Protein AF-A0A2E7D0M4-F1 (afdb_monomer)

Sequence (129 aa):
MEAWRKAIITGDVDQVKEFIDDGIDVNQLIEQAADDDRVPPIVLAAIVDQFEVAKLLVESGADVNQTVRLPVQPKEGWSYSQDSALINAAARENAEFVKFLVQAGADINYCSQIRDSPLYNAISSAESK

Foldseek 3Di:
DVQCLVCLLVLVQVVVVVVVVVPPDQQDWPADPPPRWTHRSLLSSLLNVNQSNNVSSLVSPHDQADWTWAWDDDPDDIDTWTDGSLLSCQVVVVVVSNVVSVVSVHDLPSDTPPCPRPSNVVVVVVVVD

pLDDT: mean 82.81, std 16.46, range [39.59, 98.25]

Structure (mmCIF, N/CA/C/O backbone):
data_AF-A0A2E7D0M4-F1
#
_entry.id   AF-A0A2E7D0M4-F1
#
loop_
_atom_site.group_PDB
_atom_site.id
_atom_site.type_symbol
_atom_site.label_atom_id
_atom_site.label_alt_id
_atom_site.label_comp_id
_atom_site.label_asym_id
_atom_site.label_entity_id
_atom_site.label_seq_id
_atom_site.pdbx_PDB_ins_code
_atom_site.Cartn_x
_atom_site.Cartn_y
_atom_site.Cartn_z
_atom_site.occupancy
_atom_site.B_iso_or_equiv
_atom_site.auth_seq_id
_atom_site.auth_comp_id
_atom_site.auth_asym_id
_atom_site.auth_atom_id
_atom_site.pdbx_PDB_model_num
ATOM 1 N N . MET A 1 1 ? -6.183 14.419 5.284 1.00 66.38 1 MET A N 1
ATOM 2 C CA . MET A 1 1 ? -5.302 13.925 4.202 1.00 66.38 1 MET A CA 1
ATOM 3 C C . MET A 1 1 ? -3.827 14.001 4.597 1.00 66.38 1 MET A C 1
ATOM 5 O O . MET A 1 1 ? -3.190 12.959 4.626 1.00 66.38 1 MET A O 1
ATOM 9 N N . GLU A 1 2 ? -3.280 15.168 4.973 1.00 83.12 2 GLU A N 1
ATOM 10 C CA . GLU A 1 2 ? -1.852 15.277 5.348 1.00 83.12 2 GLU A CA 1
ATOM 11 C C . GLU A 1 2 ? -1.464 14.428 6.575 1.00 83.12 2 GLU A C 1
ATOM 1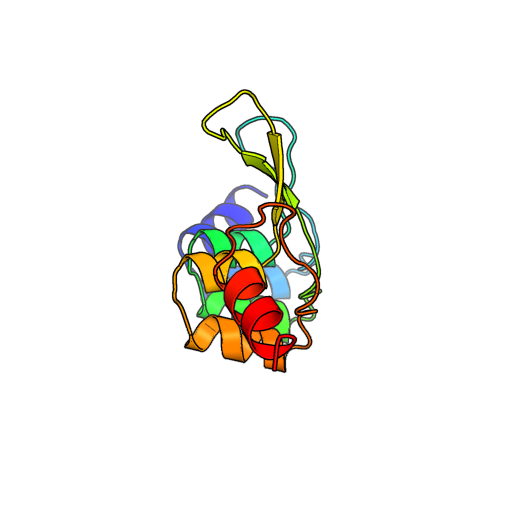3 O O . GLU A 1 2 ? -0.443 13.745 6.543 1.00 83.12 2 GLU A O 1
ATOM 18 N N . ALA A 1 3 ? -2.297 14.402 7.624 1.00 92.00 3 ALA A N 1
ATOM 19 C CA . ALA A 1 3 ? -2.048 13.579 8.813 1.00 92.00 3 ALA A CA 1
ATOM 20 C C . ALA A 1 3 ? -2.077 12.069 8.503 1.00 92.00 3 ALA A C 1
ATOM 22 O O . ALA A 1 3 ? -1.148 11.364 8.874 1.00 92.00 3 ALA A O 1
ATOM 23 N N . TRP A 1 4 ? -3.068 11.606 7.730 1.00 93.50 4 TRP A N 1
ATOM 24 C CA . TRP A 1 4 ? -3.152 10.225 7.228 1.00 93.50 4 TRP A CA 1
ATOM 25 C C . TRP A 1 4 ? -1.888 9.809 6.465 1.00 93.50 4 TRP A C 1
ATOM 27 O O . TRP A 1 4 ? -1.250 8.807 6.780 1.00 93.50 4 TRP A O 1
ATOM 37 N N . ARG A 1 5 ? -1.461 10.646 5.511 1.00 93.88 5 ARG A N 1
ATOM 38 C CA . ARG A 1 5 ? -0.214 10.453 4.763 1.00 93.88 5 ARG A CA 1
ATOM 39 C C . ARG A 1 5 ? 0.991 10.351 5.692 1.00 93.88 5 ARG A C 1
ATOM 41 O O . ARG A 1 5 ? 1.841 9.485 5.509 1.00 93.88 5 ARG A O 1
ATOM 48 N N . LYS A 1 6 ? 1.095 11.272 6.652 1.00 95.12 6 LYS A N 1
ATOM 49 C CA . LYS A 1 6 ? 2.216 11.326 7.588 1.00 95.12 6 LYS A CA 1
ATOM 50 C C . LYS A 1 6 ? 2.272 10.067 8.448 1.00 95.12 6 LYS A C 1
ATOM 52 O O . LYS A 1 6 ? 3.352 9.501 8.535 1.00 95.12 6 LYS A O 1
ATOM 57 N N . ALA A 1 7 ? 1.140 9.620 8.994 1.00 96.88 7 ALA A N 1
ATOM 58 C CA . ALA A 1 7 ? 1.043 8.406 9.802 1.00 96.88 7 ALA A CA 1
ATOM 59 C C . ALA A 1 7 ? 1.573 7.181 9.044 1.00 96.88 7 ALA A C 1
ATOM 61 O O . ALA A 1 7 ? 2.413 6.449 9.565 1.00 96.88 7 ALA A O 1
ATOM 62 N N . ILE A 1 8 ? 1.176 7.029 7.772 1.00 96.56 8 ILE A N 1
ATOM 63 C CA . ILE A 1 8 ? 1.701 5.970 6.901 1.00 96.56 8 ILE A CA 1
ATOM 64 C C . ILE A 1 8 ? 3.210 6.115 6.717 1.00 96.56 8 ILE A C 1
ATOM 66 O O . ILE A 1 8 ? 3.928 5.145 6.906 1.00 96.56 8 ILE A O 1
ATOM 70 N N . ILE A 1 9 ? 3.710 7.309 6.378 1.00 95.00 9 ILE A N 1
ATOM 71 C CA . ILE A 1 9 ? 5.145 7.534 6.130 1.00 95.00 9 ILE A CA 1
ATOM 72 C C . ILE A 1 9 ? 5.992 7.240 7.372 1.00 95.00 9 ILE A C 1
ATOM 74 O O . ILE A 1 9 ? 7.079 6.674 7.255 1.00 95.00 9 ILE A O 1
ATOM 78 N N . THR A 1 10 ? 5.517 7.633 8.554 1.00 96.31 10 THR A N 1
ATOM 79 C CA . THR A 1 10 ? 6.244 7.452 9.814 1.00 96.31 10 THR A CA 1
ATOM 80 C C . THR A 1 10 ? 6.084 6.062 10.414 1.00 96.31 10 THR A C 1
ATOM 82 O O . THR A 1 10 ? 6.816 5.750 11.349 1.00 96.31 10 THR A O 1
ATOM 85 N N . GLY A 1 11 ? 5.175 5.233 9.893 1.00 96.88 11 GLY A N 1
ATOM 86 C CA . GLY A 1 11 ? 4.917 3.904 10.444 1.00 96.88 11 GLY A CA 1
ATOM 87 C C . GLY A 1 11 ? 4.084 3.930 11.724 1.00 96.88 11 GLY A C 1
ATOM 88 O O . GLY A 1 11 ? 4.211 3.031 12.549 1.00 96.88 11 GLY A O 1
ATOM 89 N N . ASP A 1 12 ? 3.275 4.972 11.928 1.00 97.88 12 ASP A N 1
ATOM 90 C CA . ASP A 1 12 ? 2.439 5.118 13.122 1.00 97.88 12 ASP A CA 1
ATOM 91 C C . ASP A 1 12 ? 1.188 4.235 12.991 1.00 97.88 12 ASP A C 1
ATOM 93 O O . ASP A 1 12 ? 0.134 4.677 12.538 1.00 97.88 12 ASP A O 1
ATOM 97 N N . VAL A 1 13 ? 1.344 2.947 13.308 1.00 97.94 13 VAL A N 1
ATOM 98 C CA . VAL A 1 13 ? 0.301 1.920 13.144 1.00 97.94 13 VAL A CA 1
ATOM 99 C C . VAL A 1 13 ? -0.953 2.250 13.955 1.00 97.94 13 VAL A C 1
ATOM 101 O O . VAL A 1 13 ? -2.060 2.053 13.456 1.00 97.94 13 VAL A O 1
ATOM 104 N N . ASP A 1 14 ? -0.794 2.782 15.168 1.00 97.88 14 ASP A N 1
ATOM 105 C CA . ASP A 1 14 ? -1.918 3.133 16.040 1.00 97.88 14 ASP A CA 1
ATOM 106 C C . ASP A 1 14 ? -2.728 4.280 15.431 1.00 97.88 14 ASP A C 1
ATOM 108 O O . ASP A 1 14 ? -3.945 4.172 15.286 1.00 97.88 14 ASP A O 1
ATOM 112 N N . GLN A 1 15 ? -2.055 5.334 14.964 1.00 97.69 15 GLN A N 1
ATOM 113 C CA . GLN A 1 15 ? -2.730 6.446 14.304 1.00 97.69 15 GLN A CA 1
ATOM 114 C C . GLN A 1 15 ? -3.354 6.032 12.962 1.00 97.69 15 GLN A C 1
ATOM 116 O O . GLN A 1 15 ? -4.437 6.499 12.610 1.00 97.69 15 GLN A O 1
ATOM 121 N N . VAL A 1 16 ? -2.710 5.134 12.206 1.00 97.62 16 VAL A N 1
ATOM 122 C CA . VAL A 1 16 ? -3.303 4.556 10.990 1.00 97.62 16 VAL A CA 1
ATOM 123 C C . VAL A 1 16 ? -4.589 3.802 11.332 1.00 97.62 16 VAL A C 1
ATOM 125 O O . VAL A 1 16 ? -5.594 3.971 10.645 1.00 97.62 16 VAL A O 1
ATOM 128 N N . LYS A 1 17 ? -4.585 3.003 12.401 1.00 97.75 17 LYS A N 1
ATOM 129 C CA . LYS A 1 17 ? -5.764 2.268 12.860 1.00 97.75 17 LYS A CA 1
ATOM 130 C C . LYS A 1 17 ? -6.899 3.213 13.254 1.00 97.75 17 LYS A C 1
ATOM 132 O O . LYS A 1 17 ? -8.014 3.015 12.789 1.00 97.75 17 LYS A O 1
ATOM 137 N N . GLU A 1 18 ? -6.609 4.254 14.036 1.00 97.69 18 GLU A N 1
ATOM 138 C CA . GLU A 1 18 ? -7.599 5.271 14.424 1.00 97.69 18 GLU A CA 1
ATOM 139 C C . GLU A 1 18 ? -8.262 5.911 13.199 1.00 97.69 18 GLU A C 1
ATOM 141 O O . GLU A 1 18 ? -9.482 6.013 13.130 1.00 97.69 18 GLU A O 1
ATOM 146 N N . PHE A 1 19 ? -7.473 6.271 12.184 1.00 96.88 19 PHE A N 1
ATOM 147 C CA . PHE A 1 19 ? -7.999 6.842 10.946 1.00 96.88 19 PHE A CA 1
ATOM 148 C C . PHE A 1 19 ? -8.926 5.887 10.178 1.00 96.88 19 PHE A C 1
ATOM 150 O O . PHE A 1 19 ? -9.933 6.328 9.621 1.00 96.88 19 PHE A O 1
ATOM 157 N N . ILE A 1 20 ? -8.600 4.593 10.144 1.00 96.50 20 ILE A N 1
ATOM 158 C CA . ILE A 1 20 ? -9.446 3.562 9.527 1.00 96.50 20 ILE A CA 1
ATOM 159 C C . ILE A 1 20 ? -10.740 3.383 10.332 1.00 96.50 20 ILE A C 1
ATOM 161 O O . ILE A 1 20 ? -11.819 3.328 9.742 1.00 96.50 20 ILE A O 1
ATOM 165 N N . ASP A 1 21 ? -10.646 3.351 11.664 1.00 96.62 21 ASP A N 1
ATOM 166 C CA . ASP A 1 21 ? -11.793 3.232 12.573 1.00 96.62 21 ASP A CA 1
ATOM 167 C C . ASP A 1 21 ? -12.735 4.454 12.467 1.00 96.62 21 ASP A C 1
ATOM 169 O O . ASP A 1 21 ? -13.957 4.304 12.548 1.00 96.62 21 ASP A O 1
ATOM 173 N N . ASP A 1 22 ? -12.190 5.643 12.182 1.00 96.25 22 ASP A N 1
ATOM 174 C CA . ASP A 1 22 ? -12.935 6.872 11.863 1.00 96.25 22 ASP A CA 1
ATOM 175 C C . ASP A 1 22 ? -13.612 6.841 10.473 1.00 96.25 22 ASP A C 1
ATOM 177 O O . ASP A 1 22 ? -14.348 7.763 10.104 1.00 96.25 22 ASP A O 1
ATOM 181 N N . GLY A 1 23 ? -13.401 5.774 9.696 1.00 94.88 23 GLY A N 1
ATOM 182 C CA . GLY A 1 23 ? -14.072 5.524 8.423 1.00 94.88 23 GLY A CA 1
ATOM 183 C C . GLY A 1 23 ? -13.347 6.067 7.193 1.00 94.88 23 GLY A C 1
ATOM 184 O O . GLY A 1 23 ? -13.988 6.245 6.154 1.00 94.88 23 GLY A O 1
ATOM 185 N N . ILE A 1 24 ? -12.037 6.340 7.273 1.00 94.56 24 ILE A N 1
ATOM 186 C CA . ILE A 1 24 ? -11.239 6.584 6.063 1.00 94.56 24 ILE A CA 1
ATOM 187 C C . ILE A 1 24 ? -11.277 5.340 5.172 1.00 94.56 24 ILE A C 1
ATOM 189 O O . ILE A 1 24 ? -11.043 4.219 5.619 1.00 94.56 24 ILE A O 1
ATOM 193 N N . ASP A 1 25 ? -11.533 5.552 3.882 1.00 95.69 25 ASP A N 1
ATOM 194 C CA . ASP A 1 25 ? -11.405 4.499 2.882 1.00 95.69 25 ASP A CA 1
ATOM 195 C C . ASP A 1 25 ? -9.918 4.163 2.679 1.00 95.69 25 ASP A C 1
ATOM 197 O O . ASP A 1 25 ? -9.126 4.985 2.213 1.00 95.69 25 ASP A O 1
ATOM 201 N N . VAL A 1 26 ? -9.541 2.929 3.020 1.00 96.06 26 VAL A N 1
ATOM 202 C CA . VAL A 1 26 ? -8.173 2.394 2.909 1.00 96.06 26 VAL A CA 1
ATOM 203 C C . VAL A 1 26 ? -7.635 2.359 1.477 1.00 96.06 26 VAL A C 1
ATOM 205 O O . VAL A 1 26 ? -6.425 2.245 1.286 1.00 96.06 26 VAL A O 1
ATOM 208 N N . ASN A 1 27 ? -8.508 2.487 0.475 1.00 95.94 27 ASN A N 1
ATOM 209 C CA . ASN A 1 27 ? -8.153 2.560 -0.942 1.00 95.94 27 ASN A CA 1
ATOM 210 C C . ASN A 1 27 ? -8.141 3.998 -1.482 1.00 95.94 27 ASN A C 1
ATOM 212 O O . ASN A 1 27 ? -7.820 4.214 -2.659 1.00 95.94 27 ASN A O 1
ATOM 216 N N . GLN A 1 28 ? -8.479 4.991 -0.650 1.00 93.88 28 GLN A N 1
ATOM 217 C CA . GLN A 1 28 ? -8.495 6.392 -1.043 1.00 93.88 28 GLN A CA 1
ATOM 218 C C . GLN A 1 28 ? -7.077 6.876 -1.341 1.00 93.88 28 GLN A C 1
ATOM 220 O O . GLN A 1 28 ? -6.197 6.894 -0.477 1.00 93.88 28 GLN A O 1
ATOM 225 N N . LEU A 1 29 ? -6.868 7.316 -2.583 1.00 92.31 29 LEU A N 1
ATOM 226 C CA . LEU A 1 29 ? -5.563 7.777 -3.034 1.00 92.31 29 LEU A CA 1
ATOM 227 C C . LEU A 1 29 ? -5.121 9.030 -2.267 1.00 92.31 29 LEU A C 1
ATOM 229 O O . LEU A 1 29 ? -5.884 9.980 -2.081 1.00 92.31 29 LEU A O 1
ATOM 233 N N . ILE A 1 30 ? -3.856 9.033 -1.866 1.00 90.81 30 ILE A N 1
ATOM 234 C CA . ILE A 1 30 ? -3.217 10.084 -1.084 1.00 90.81 30 ILE A CA 1
ATOM 235 C C . ILE A 1 30 ? -2.508 11.044 -2.034 1.00 90.81 30 ILE A C 1
ATOM 237 O O . ILE A 1 30 ? -1.739 10.614 -2.889 1.00 90.81 30 ILE A O 1
ATOM 241 N N . GLU A 1 31 ? -2.726 12.344 -1.868 1.00 85.31 31 GLU A N 1
ATOM 242 C CA . GLU A 1 31 ? -2.027 13.370 -2.648 1.00 85.31 31 GLU A CA 1
ATOM 243 C C . GLU A 1 31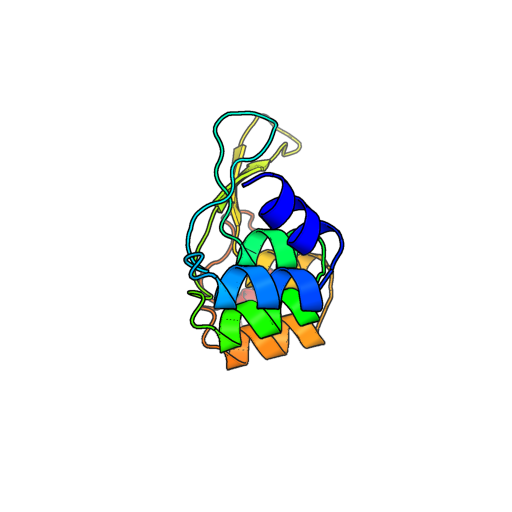 ? -0.522 13.375 -2.335 1.00 85.31 31 GLU A C 1
ATOM 245 O O . GLU A 1 31 ? -0.104 13.380 -1.169 1.00 85.31 31 GLU A O 1
ATOM 250 N N . GLN A 1 32 ? 0.303 13.380 -3.383 1.00 73.31 32 GLN A N 1
ATOM 251 C CA . GLN A 1 32 ? 1.734 13.630 -3.274 1.00 73.31 32 GLN A CA 1
ATOM 252 C C . GLN A 1 32 ? 2.045 15.110 -3.504 1.00 73.31 32 GLN A C 1
ATOM 254 O O . GLN A 1 32 ? 1.399 15.793 -4.288 1.00 73.31 32 GLN A O 1
ATOM 259 N N . ALA A 1 33 ? 3.076 15.606 -2.819 1.00 59.44 33 ALA A N 1
ATOM 260 C CA . ALA A 1 33 ? 3.431 17.025 -2.821 1.00 59.44 33 ALA A CA 1
ATOM 261 C C . ALA A 1 33 ? 3.991 17.543 -4.161 1.00 59.44 33 ALA A C 1
ATOM 263 O O . ALA A 1 33 ? 4.177 18.749 -4.291 1.00 59.44 33 ALA A O 1
ATOM 264 N N . ALA A 1 34 ? 4.326 16.655 -5.104 1.00 56.69 34 ALA A N 1
ATOM 265 C CA . ALA A 1 34 ? 5.151 17.014 -6.252 1.00 56.69 34 ALA A CA 1
ATOM 266 C C . ALA A 1 34 ? 4.368 17.415 -7.512 1.00 56.69 34 ALA A C 1
ATOM 268 O O . ALA A 1 34 ? 4.761 18.406 -8.099 1.00 56.69 34 ALA A O 1
ATOM 269 N N . ASP A 1 35 ? 3.286 16.745 -7.922 1.00 56.66 35 ASP A N 1
ATOM 270 C CA . ASP A 1 35 ? 2.650 17.033 -9.227 1.00 56.66 35 ASP A CA 1
ATOM 271 C C . ASP A 1 35 ? 1.280 16.339 -9.369 1.00 56.66 35 ASP A C 1
ATOM 273 O O . ASP A 1 35 ? 1.181 15.380 -10.114 1.00 56.66 35 ASP A O 1
ATOM 277 N N . ASP A 1 36 ? 0.230 16.733 -8.630 1.00 61.81 36 ASP A N 1
ATOM 278 C CA . ASP A 1 36 ? -1.157 16.175 -8.712 1.00 61.81 36 ASP A CA 1
ATOM 279 C C . ASP A 1 36 ? -1.278 14.621 -8.681 1.00 61.81 36 ASP A C 1
ATOM 281 O O . ASP A 1 36 ? -2.347 14.032 -8.855 1.00 61.81 36 ASP A O 1
ATOM 285 N N . ASP A 1 37 ? -0.162 13.939 -8.427 1.00 74.19 37 ASP A N 1
ATOM 286 C CA . ASP A 1 37 ? -0.013 12.504 -8.471 1.00 74.19 37 ASP A CA 1
ATOM 287 C C . ASP A 1 37 ? -0.557 11.963 -7.162 1.00 74.19 37 ASP A C 1
ATOM 289 O O . ASP A 1 37 ? -0.181 12.378 -6.058 1.00 74.19 37 ASP A O 1
ATOM 293 N N . ARG A 1 38 ? -1.472 11.010 -7.285 1.00 87.31 38 ARG A N 1
ATOM 294 C CA . ARG A 1 38 ? -2.100 10.369 -6.142 1.00 87.31 38 ARG A CA 1
ATOM 295 C C . ARG A 1 38 ? -1.565 8.956 -6.006 1.00 87.31 38 ARG A C 1
ATOM 297 O O . ARG A 1 38 ? -1.463 8.227 -6.989 1.00 87.31 38 ARG A O 1
ATOM 304 N N . VAL A 1 39 ? -1.226 8.569 -4.784 1.00 91.12 39 VAL A N 1
ATOM 305 C CA . VAL A 1 39 ? -0.639 7.265 -4.478 1.00 91.12 39 VAL A CA 1
ATOM 306 C C . VAL A 1 39 ? -1.602 6.431 -3.632 1.00 91.12 39 VAL A C 1
ATOM 308 O O . VAL A 1 39 ? -2.148 6.941 -2.652 1.00 91.12 39 VAL A O 1
ATOM 311 N N . PRO A 1 40 ? -1.824 5.154 -3.974 1.00 94.50 40 PRO A N 1
ATOM 312 C CA . PRO A 1 40 ? -2.511 4.219 -3.096 1.00 94.50 40 PRO A CA 1
ATOM 313 C C . PRO A 1 40 ? -1.818 4.124 -1.728 1.00 94.50 40 PRO A C 1
ATOM 315 O O . PRO A 1 40 ? -0.586 4.011 -1.694 1.00 94.50 40 PRO A O 1
ATOM 318 N N . PRO A 1 41 ? -2.557 4.106 -0.604 1.00 95.56 41 PRO A N 1
ATOM 319 C CA . PRO A 1 41 ? -1.968 3.978 0.732 1.00 95.56 41 PRO A CA 1
ATOM 320 C C . PRO A 1 41 ? -1.015 2.783 0.864 1.00 95.56 41 PRO A C 1
ATOM 322 O O . PRO A 1 41 ? 0.085 2.917 1.401 1.00 95.56 41 PRO A O 1
ATOM 325 N N . ILE A 1 42 ? -1.392 1.637 0.289 1.00 96.12 42 ILE A N 1
ATOM 326 C CA . ILE A 1 42 ? -0.590 0.409 0.319 1.00 96.12 42 ILE A CA 1
ATOM 327 C C . ILE A 1 42 ? 0.724 0.527 -0.463 1.00 96.12 42 ILE A C 1
ATOM 329 O O . ILE A 1 42 ? 1.753 0.003 -0.035 1.00 96.12 42 ILE A O 1
ATOM 333 N N . VAL A 1 43 ? 0.725 1.262 -1.581 1.00 93.81 43 VAL A N 1
ATOM 334 C CA . VAL A 1 43 ? 1.949 1.496 -2.355 1.00 93.81 43 VAL A CA 1
ATOM 335 C C . VAL A 1 43 ? 2.858 2.479 -1.625 1.00 93.81 43 VAL A C 1
ATOM 337 O O . VAL A 1 43 ? 4.063 2.258 -1.577 1.00 93.81 43 VAL A O 1
ATOM 340 N N . LEU A 1 44 ? 2.302 3.518 -0.991 1.00 94.06 44 LEU A N 1
ATOM 341 C CA . LEU A 1 44 ? 3.087 4.441 -0.168 1.00 94.06 44 LEU A CA 1
ATOM 342 C C . LEU A 1 44 ? 3.785 3.708 0.984 1.00 94.06 44 LEU A C 1
ATOM 344 O O . LEU A 1 44 ? 4.987 3.892 1.167 1.00 94.06 44 LEU A O 1
ATOM 348 N N . ALA A 1 45 ? 3.063 2.848 1.709 1.00 95.75 45 ALA A N 1
ATOM 349 C CA . ALA A 1 45 ? 3.640 2.029 2.772 1.00 95.75 45 ALA A CA 1
ATOM 350 C C . ALA A 1 45 ? 4.797 1.157 2.251 1.00 95.75 45 ALA A C 1
ATOM 352 O O . ALA A 1 45 ? 5.839 1.082 2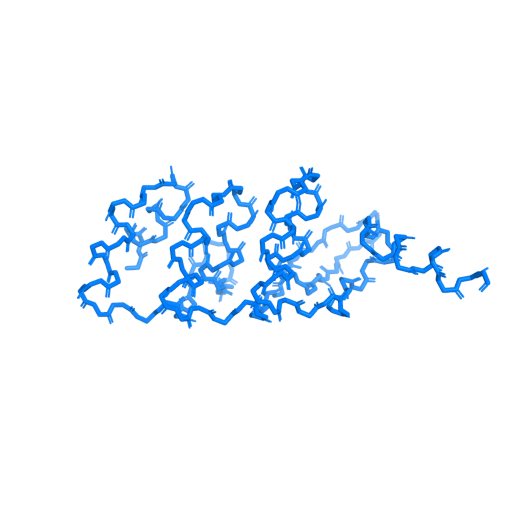.892 1.00 95.75 45 ALA A O 1
ATOM 353 N N . ALA A 1 46 ? 4.669 0.567 1.058 1.00 93.81 46 ALA A N 1
ATOM 354 C CA . ALA A 1 46 ? 5.748 -0.205 0.442 1.00 93.81 46 ALA A CA 1
ATOM 355 C C . ALA A 1 46 ? 6.949 0.654 -0.003 1.00 93.81 46 ALA A C 1
ATOM 357 O O . ALA A 1 46 ? 8.092 0.246 0.197 1.00 93.81 46 ALA A O 1
ATOM 358 N N . ILE A 1 47 ? 6.719 1.852 -0.558 1.00 90.88 47 ILE A N 1
ATOM 359 C CA . ILE A 1 47 ? 7.784 2.800 -0.943 1.00 90.88 47 ILE A CA 1
ATOM 360 C C . ILE A 1 47 ? 8.660 3.146 0.272 1.00 90.88 47 ILE A C 1
ATOM 362 O O . ILE A 1 47 ? 9.892 3.174 0.172 1.00 90.88 47 ILE A O 1
ATOM 366 N N . VAL A 1 48 ? 8.028 3.386 1.426 1.00 93.12 48 VAL A N 1
ATOM 367 C CA . VAL A 1 48 ? 8.709 3.767 2.674 1.00 93.12 48 VAL A CA 1
ATOM 368 C C . VAL A 1 48 ? 9.016 2.595 3.620 1.00 93.12 48 VAL A C 1
ATOM 370 O O . VAL A 1 48 ? 9.510 2.836 4.715 1.00 93.12 48 VAL A O 1
ATOM 373 N N . ASP A 1 49 ? 8.800 1.345 3.190 1.00 94.69 49 ASP A N 1
ATOM 374 C CA . ASP A 1 49 ? 9.086 0.100 3.944 1.00 94.69 49 ASP A CA 1
ATOM 375 C C . ASP A 1 49 ? 8.292 -0.120 5.236 1.00 94.69 49 ASP A C 1
ATOM 377 O O . ASP A 1 49 ? 8.755 -0.759 6.181 1.00 94.69 49 ASP A O 1
ATOM 381 N N . GLN A 1 50 ? 7.082 0.413 5.304 1.00 97.25 50 GLN A N 1
ATOM 382 C CA . GLN A 1 50 ? 6.253 0.352 6.500 1.00 97.25 50 GLN A CA 1
ATOM 383 C C . GLN A 1 50 ? 5.422 -0.929 6.495 1.00 97.25 50 GLN A C 1
ATOM 385 O O . GLN A 1 50 ? 4.221 -0.914 6.226 1.00 97.25 50 GLN A O 1
ATOM 390 N N . PHE A 1 51 ? 6.089 -2.054 6.768 1.00 96.88 51 PHE A N 1
ATOM 391 C CA . PHE A 1 51 ? 5.500 -3.392 6.696 1.00 96.88 51 PHE A CA 1
ATOM 392 C C . PHE A 1 51 ? 4.252 -3.553 7.576 1.00 96.88 51 PHE A C 1
ATOM 394 O O . PHE A 1 51 ? 3.213 -3.983 7.083 1.00 96.88 51 PHE A O 1
ATOM 401 N N . GLU A 1 52 ? 4.315 -3.153 8.849 1.00 98.06 52 GLU A N 1
ATOM 402 C CA . GLU A 1 52 ? 3.176 -3.289 9.771 1.00 98.06 52 GLU A CA 1
ATOM 403 C C . GLU A 1 52 ? 1.988 -2.405 9.366 1.00 98.06 52 GLU A C 1
ATOM 405 O O . GLU A 1 52 ? 0.835 -2.818 9.477 1.00 98.06 52 GLU A O 1
ATOM 410 N N . VAL A 1 53 ? 2.255 -1.217 8.812 1.00 98.19 53 VAL A N 1
ATOM 411 C CA . VAL A 1 53 ? 1.204 -0.365 8.235 1.00 98.19 53 VAL A CA 1
ATOM 412 C C . VAL A 1 53 ? 0.584 -1.038 7.014 1.00 98.19 53 VAL A C 1
ATOM 414 O O . VAL A 1 53 ? -0.636 -1.094 6.901 1.00 98.19 53 VAL A O 1
ATOM 417 N N . ALA A 1 54 ? 1.396 -1.583 6.106 1.00 97.62 54 ALA A N 1
ATOM 418 C CA . ALA A 1 54 ? 0.889 -2.290 4.934 1.00 97.62 54 ALA A CA 1
ATOM 419 C C . ALA A 1 54 ? 0.057 -3.517 5.320 1.00 97.62 54 ALA A C 1
ATOM 421 O O . ALA A 1 54 ? -0.981 -3.770 4.711 1.0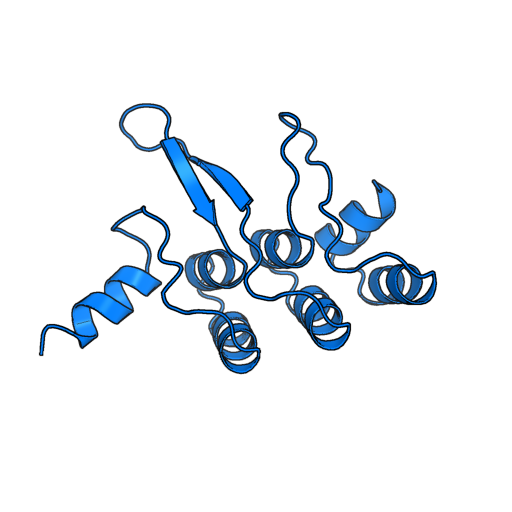0 97.62 54 ALA A O 1
ATOM 422 N N . LYS A 1 55 ? 0.474 -4.240 6.362 1.00 97.94 55 LYS A N 1
ATOM 423 C CA . LYS A 1 55 ? -0.281 -5.358 6.916 1.00 97.94 55 LYS A CA 1
ATOM 424 C C . LYS A 1 55 ? -1.645 -4.915 7.435 1.00 97.94 55 LYS A C 1
ATOM 426 O O . LYS A 1 55 ? -2.650 -5.479 7.012 1.00 97.94 55 LYS A O 1
ATOM 431 N N . LEU A 1 56 ? -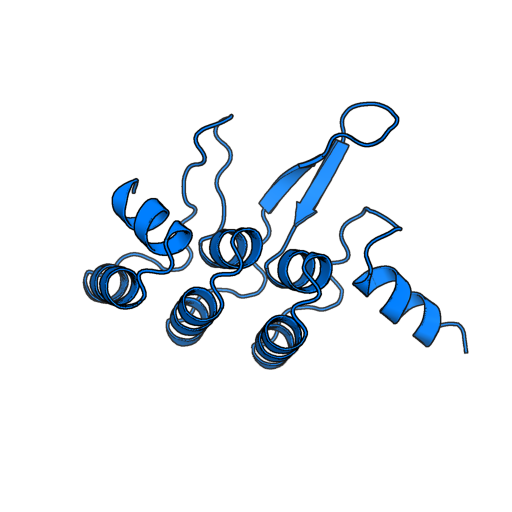1.685 -3.868 8.259 1.00 98.25 56 LEU A N 1
ATOM 432 C CA . LEU A 1 56 ? -2.931 -3.293 8.766 1.00 98.25 56 LEU A CA 1
ATOM 433 C C . LEU A 1 56 ? -3.863 -2.836 7.633 1.00 98.25 56 LEU A C 1
ATOM 435 O O . LEU A 1 56 ? -5.064 -3.096 7.683 1.00 98.25 56 LEU A O 1
ATOM 439 N N . LEU A 1 57 ? -3.324 -2.187 6.597 1.00 97.81 57 LEU A N 1
ATOM 440 C CA . LEU A 1 57 ? -4.097 -1.768 5.426 1.00 97.81 57 LEU A CA 1
ATOM 441 C C . LEU A 1 57 ? -4.729 -2.972 4.708 1.00 97.81 57 LEU A C 1
ATOM 443 O O . LEU A 1 57 ? -5.928 -2.952 4.436 1.00 97.81 57 LEU A O 1
ATOM 447 N N . VAL A 1 58 ?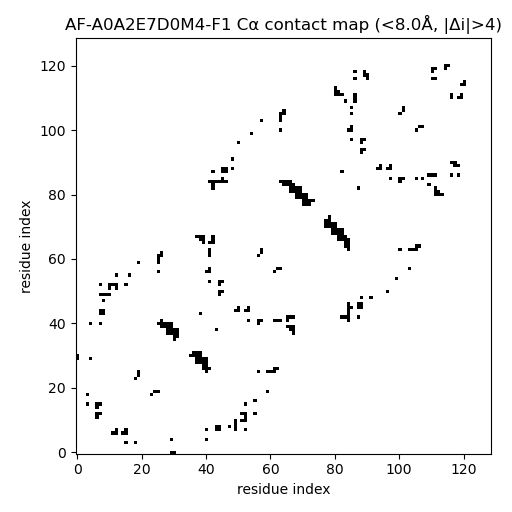 -3.959 -4.035 4.442 1.00 97.69 58 VAL A N 1
ATOM 448 C CA . VAL A 1 58 ? -4.469 -5.269 3.806 1.00 97.69 58 VAL A CA 1
ATOM 449 C C . VAL A 1 58 ? -5.533 -5.943 4.671 1.00 97.69 58 VAL A C 1
ATOM 451 O O . VAL A 1 58 ? -6.597 -6.297 4.168 1.00 97.69 58 VAL A O 1
ATOM 454 N N . GLU A 1 59 ? -5.283 -6.087 5.975 1.00 97.00 59 GLU A N 1
ATOM 455 C CA . GLU A 1 59 ? -6.247 -6.653 6.931 1.00 97.00 59 GLU A CA 1
ATOM 456 C C . GLU A 1 59 ? -7.547 -5.835 7.003 1.00 97.00 59 GLU A C 1
ATOM 458 O O . GLU A 1 59 ? -8.610 -6.383 7.292 1.00 97.00 59 GLU A O 1
ATOM 463 N N . SER A 1 60 ? -7.472 -4.543 6.674 1.00 97.38 60 SER A N 1
ATOM 464 C CA . SER A 1 60 ? -8.607 -3.617 6.623 1.00 97.38 60 SER A CA 1
ATOM 465 C C . SER A 1 60 ? -9.281 -3.540 5.244 1.00 97.38 60 SER A C 1
ATOM 467 O O . SER A 1 60 ? -10.167 -2.713 5.041 1.00 97.38 60 SER A O 1
ATOM 469 N N . GLY A 1 61 ? -8.898 -4.397 4.290 1.00 96.44 61 GLY A N 1
ATOM 470 C CA . GLY A 1 61 ? -9.529 -4.479 2.968 1.00 96.44 61 GLY A CA 1
ATOM 471 C C . GLY A 1 61 ? -8.897 -3.601 1.886 1.00 96.44 61 GLY A C 1
ATOM 472 O O . GLY A 1 61 ? -9.558 -3.293 0.891 1.00 96.44 61 GLY A O 1
ATOM 473 N N . ALA A 1 62 ? -7.637 -3.188 2.052 1.00 96.94 62 ALA A N 1
ATOM 474 C CA . ALA A 1 62 ? -6.902 -2.536 0.975 1.00 96.94 62 ALA A CA 1
ATOM 475 C C . ALA A 1 62 ? -6.724 -3.483 -0.223 1.00 96.94 62 ALA A C 1
ATOM 477 O O . ALA A 1 62 ? -6.353 -4.650 -0.073 1.00 96.94 62 ALA A O 1
ATOM 478 N N . ASP A 1 63 ? -6.947 -2.959 -1.424 1.00 96.19 63 ASP A N 1
ATOM 479 C CA . ASP A 1 63 ? -6.668 -3.648 -2.674 1.00 96.19 63 ASP A CA 1
ATOM 480 C C . ASP A 1 63 ? -5.151 -3.682 -2.906 1.00 96.19 63 ASP A C 1
ATOM 482 O O . ASP A 1 63 ? -4.506 -2.699 -3.277 1.00 96.19 63 ASP A O 1
ATOM 486 N N . VAL A 1 64 ? -4.579 -4.864 -2.678 1.00 95.31 64 VAL A N 1
ATOM 487 C CA . VAL A 1 64 ? -3.145 -5.151 -2.808 1.00 95.31 64 VAL A CA 1
ATOM 488 C C . VAL A 1 64 ? -2.594 -4.896 -4.216 1.00 95.31 64 VAL A C 1
ATOM 490 O O . VAL A 1 64 ? -1.387 -4.709 -4.383 1.00 95.31 64 VAL A O 1
ATOM 493 N N . ASN A 1 65 ? -3.469 -4.848 -5.223 1.00 92.19 65 ASN A N 1
ATOM 494 C CA . ASN A 1 65 ? -3.108 -4.680 -6.624 1.00 92.19 65 ASN A CA 1
ATOM 495 C C . ASN A 1 65 ? -3.238 -3.239 -7.122 1.00 92.19 65 ASN A C 1
ATOM 497 O O . ASN A 1 65 ? -3.027 -2.995 -8.311 1.00 92.19 65 ASN A O 1
ATOM 501 N N . GLN A 1 66 ? -3.537 -2.268 -6.250 1.00 92.12 66 GLN A N 1
ATOM 502 C CA . GLN A 1 66 ? -3.493 -0.867 -6.653 1.00 92.12 66 GLN A CA 1
ATOM 503 C C . GLN A 1 66 ? -2.085 -0.486 -7.123 1.00 92.12 66 GLN A C 1
ATOM 505 O O . GLN A 1 66 ? -1.070 -0.796 -6.493 1.00 92.12 66 GLN A O 1
ATOM 510 N N . THR A 1 67 ? -2.039 0.243 -8.233 1.00 88.75 67 THR A N 1
ATOM 511 C CA . THR A 1 67 ? -0.792 0.698 -8.839 1.00 88.75 67 THR A CA 1
ATOM 512 C C . THR A 1 67 ? -0.771 2.211 -8.980 1.00 88.75 67 THR A C 1
ATOM 514 O O . THR A 1 67 ? -1.800 2.832 -9.241 1.00 88.75 67 THR A O 1
ATOM 517 N N . VAL A 1 68 ? 0.413 2.805 -8.883 1.00 86.19 68 VAL A N 1
ATOM 518 C CA . VAL A 1 68 ? 0.653 4.227 -9.155 1.00 86.19 68 VAL A CA 1
ATOM 519 C C . VAL A 1 68 ? 1.623 4.370 -10.314 1.00 86.19 68 VAL A C 1
ATOM 521 O O . VAL A 1 68 ? 2.515 3.541 -10.500 1.00 86.19 68 VAL A O 1
ATOM 524 N N . ARG A 1 69 ? 1.419 5.401 -11.131 1.00 83.31 69 ARG A N 1
ATOM 525 C CA . ARG A 1 69 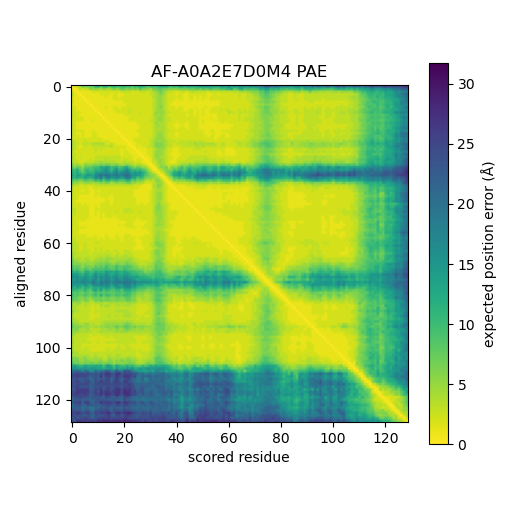? 2.351 5.753 -12.193 1.00 83.31 69 ARG A CA 1
ATOM 526 C C . ARG A 1 69 ? 3.356 6.736 -11.617 1.00 83.31 69 ARG A C 1
ATOM 528 O O . ARG A 1 69 ? 2.971 7.856 -11.310 1.00 83.31 69 ARG A O 1
ATOM 535 N N . LEU A 1 70 ? 4.605 6.319 -11.447 1.00 76.75 70 LEU A N 1
ATOM 536 C CA . LEU A 1 70 ? 5.645 7.196 -10.919 1.00 76.75 70 LEU A CA 1
ATOM 537 C C . LEU A 1 70 ? 6.588 7.625 -12.036 1.00 76.75 70 LEU A C 1
ATOM 539 O O . LEU A 1 70 ? 6.917 6.823 -12.918 1.00 76.75 70 LEU A O 1
ATOM 543 N N . PRO A 1 71 ? 7.022 8.892 -12.038 1.00 74.12 71 PRO A N 1
ATOM 544 C CA . PRO A 1 71 ? 8.082 9.307 -12.926 1.00 74.12 71 PRO A CA 1
ATOM 545 C C . PRO A 1 71 ? 9.377 8.591 -12.559 1.00 74.12 71 PRO A C 1
ATOM 547 O O . PRO A 1 71 ? 9.805 8.574 -11.405 1.00 74.12 71 PRO A O 1
ATOM 550 N N . VAL A 1 72 ? 10.036 8.046 -13.572 1.00 70.50 72 VAL A N 1
ATOM 551 C CA . VAL A 1 72 ? 11.378 7.491 -13.452 1.00 70.50 72 VAL A CA 1
ATOM 552 C C . VAL A 1 72 ? 12.295 8.247 -14.398 1.00 70.50 72 VAL A C 1
ATOM 554 O O . VAL A 1 72 ? 11.928 8.561 -15.531 1.00 70.50 72 VAL A O 1
ATOM 557 N N . GLN A 1 73 ? 13.506 8.546 -13.934 1.00 68.75 73 GLN A N 1
ATOM 558 C CA . GLN A 1 73 ? 14.576 9.082 -14.773 1.00 68.75 73 GLN A CA 1
ATOM 559 C C . GLN A 1 73 ? 15.514 7.940 -15.169 1.00 68.75 73 GLN A C 1
ATOM 561 O O . GLN A 1 73 ? 16.492 7.674 -14.463 1.00 68.75 73 GLN A O 1
ATOM 566 N N . PRO A 1 74 ? 15.225 7.214 -16.266 1.00 67.50 74 PRO A N 1
ATOM 567 C CA . PRO A 1 74 ? 16.210 6.327 -16.858 1.00 67.50 74 PRO A CA 1
ATOM 568 C C . PRO A 1 74 ? 17.418 7.133 -17.354 1.00 67.50 74 PRO A C 1
ATOM 570 O O . PRO A 1 74 ? 17.377 8.354 -17.492 1.00 67.50 74 PRO A O 1
ATOM 573 N N . LYS A 1 75 ? 18.509 6.429 -17.677 1.00 69.25 75 LYS A N 1
ATOM 574 C CA . LYS A 1 75 ? 19.728 7.045 -18.235 1.00 69.25 75 LYS A CA 1
ATOM 575 C C . LYS A 1 75 ? 19.469 7.846 -19.520 1.00 69.25 75 LYS A C 1
ATOM 577 O O . LYS A 1 75 ? 20.253 8.735 -19.833 1.00 69.25 75 LYS A O 1
ATOM 582 N N . GLU A 1 76 ? 18.388 7.543 -20.239 1.00 67.12 76 GLU A N 1
ATOM 583 C CA . GLU A 1 76 ? 17.970 8.253 -21.446 1.00 67.12 76 GLU A CA 1
ATOM 584 C C . GLU A 1 76 ? 16.520 8.739 -21.325 1.00 67.12 76 GLU A C 1
ATOM 586 O O . GLU A 1 76 ? 15.571 7.975 -21.493 1.00 67.12 76 GLU A O 1
ATOM 591 N N . GLY A 1 77 ? 16.356 10.037 -21.060 1.00 73.56 77 GLY A N 1
ATOM 592 C CA . GLY A 1 77 ? 15.062 10.718 -21.096 1.00 73.56 77 GLY A CA 1
ATOM 593 C C . GLY A 1 77 ? 14.189 10.530 -19.853 1.00 73.56 77 GLY A C 1
ATOM 594 O O . GLY A 1 77 ? 14.631 10.068 -18.805 1.00 73.56 77 GLY A O 1
ATOM 595 N N . TRP A 1 78 ? 12.930 10.946 -19.980 1.00 75.19 78 TRP A N 1
ATOM 596 C CA . TRP A 1 78 ? 11.905 10.780 -18.952 1.00 75.19 78 TRP A CA 1
ATOM 597 C C . TRP A 1 78 ? 11.008 9.604 -19.312 1.00 75.19 78 TRP A C 1
ATOM 599 O O . TRP A 1 78 ? 10.528 9.515 -20.444 1.00 75.19 78 TRP A O 1
ATOM 609 N N . SER A 1 79 ? 10.754 8.724 -18.352 1.00 77.75 79 SER A N 1
ATOM 610 C CA . SER A 1 79 ? 9.799 7.633 -18.507 1.00 77.75 79 SER A CA 1
ATOM 611 C C . SER A 1 79 ? 8.926 7.527 -17.259 1.00 77.75 79 SER A C 1
ATOM 613 O O . SER A 1 79 ? 9.088 8.277 -16.299 1.00 77.75 79 SER A O 1
ATOM 615 N N . TYR A 1 80 ? 7.966 6.615 -17.285 1.00 75.94 80 TYR A N 1
ATOM 616 C CA . TYR A 1 80 ? 7.085 6.354 -16.159 1.00 75.94 80 TYR A CA 1
ATOM 617 C C . TYR A 1 80 ? 7.038 4.853 -15.892 1.00 75.94 80 TYR A C 1
ATOM 619 O O . TYR A 1 80 ? 6.885 4.069 -16.830 1.00 75.94 80 TYR A O 1
ATOM 627 N N . SER A 1 81 ? 7.160 4.458 -14.628 1.00 77.06 81 SER A N 1
ATOM 628 C CA . SER A 1 81 ? 6.907 3.091 -14.172 1.00 77.06 81 SER A CA 1
ATOM 629 C C . SER A 1 81 ? 5.459 2.961 -13.720 1.00 77.06 81 SER A C 1
ATOM 631 O O . SER A 1 81 ? 4.856 3.915 -13.227 1.00 77.06 81 SER A O 1
ATOM 633 N N . GLN A 1 82 ? 4.896 1.768 -13.892 1.00 81.94 82 GLN A N 1
ATOM 634 C CA . GLN A 1 82 ? 3.707 1.365 -13.155 1.00 81.94 82 GLN A CA 1
ATOM 635 C C . GLN A 1 82 ? 4.193 0.587 -11.937 1.00 81.94 82 GLN A C 1
ATOM 637 O O . GLN A 1 82 ? 4.697 -0.525 -12.089 1.00 81.94 82 GLN A O 1
ATOM 642 N N . ASP A 1 83 ? 4.068 1.185 -10.758 1.00 84.31 83 ASP A N 1
ATOM 643 C CA . ASP A 1 83 ? 4.565 0.612 -9.515 1.00 84.31 83 ASP A CA 1
ATOM 644 C C . ASP A 1 83 ? 3.419 0.129 -8.630 1.00 84.31 83 ASP A C 1
ATOM 646 O O . ASP A 1 83 ? 2.365 0.758 -8.535 1.00 84.31 83 ASP A O 1
ATOM 650 N N . SER A 1 84 ? 3.651 -1.003 -7.973 1.00 89.94 84 SER A N 1
ATOM 651 C CA . SER A 1 84 ? 2.753 -1.647 -7.014 1.00 89.94 84 SER A CA 1
ATOM 652 C C . SER A 1 84 ? 3.463 -1.822 -5.673 1.00 89.94 84 SER A C 1
ATOM 654 O O . SER A 1 84 ? 4.683 -1.634 -5.566 1.00 89.94 84 SER A O 1
ATOM 656 N N . ALA A 1 85 ? 2.718 -2.218 -4.640 1.00 90.56 85 ALA A N 1
ATOM 657 C CA . ALA A 1 85 ? 3.312 -2.539 -3.347 1.00 90.56 85 ALA A CA 1
ATOM 658 C C . ALA A 1 85 ? 4.338 -3.681 -3.471 1.00 90.56 85 ALA A C 1
ATOM 660 O O . ALA A 1 85 ? 5.419 -3.612 -2.889 1.00 90.56 85 ALA A O 1
ATOM 661 N N . LEU A 1 86 ? 4.041 -4.684 -4.307 1.00 89.25 86 LEU A N 1
ATOM 662 C CA . LEU A 1 86 ? 4.914 -5.836 -4.539 1.00 89.25 86 LEU A CA 1
ATOM 663 C C . LEU A 1 86 ? 6.234 -5.438 -5.211 1.00 89.25 86 LEU A C 1
ATOM 665 O O . LEU A 1 86 ? 7.296 -5.875 -4.767 1.00 89.25 86 LEU A O 1
ATOM 669 N N . ILE A 1 87 ? 6.183 -4.587 -6.245 1.00 86.25 87 ILE A N 1
ATOM 670 C CA . ILE A 1 87 ? 7.386 -4.094 -6.937 1.00 86.25 87 ILE A CA 1
ATOM 671 C C . ILE A 1 87 ? 8.295 -3.343 -5.958 1.00 86.25 87 ILE A C 1
ATOM 673 O O . ILE A 1 87 ? 9.498 -3.598 -5.921 1.00 86.25 87 ILE A O 1
ATOM 677 N N . ASN A 1 88 ? 7.726 -2.447 -5.147 1.00 88.12 88 ASN A N 1
ATOM 678 C CA . ASN A 1 88 ? 8.498 -1.654 -4.190 1.00 88.12 88 ASN A CA 1
ATOM 679 C C . ASN A 1 88 ? 9.108 -2.523 -3.083 1.00 88.12 88 ASN A C 1
ATOM 681 O O . ASN A 1 88 ? 10.294 -2.389 -2.795 1.00 88.12 88 ASN A O 1
ATOM 685 N N . ALA A 1 89 ? 8.346 -3.464 -2.519 1.00 89.00 89 ALA A N 1
ATOM 686 C CA . ALA A 1 89 ? 8.869 -4.407 -1.530 1.00 89.00 89 ALA A CA 1
ATOM 687 C C . ALA A 1 89 ? 10.030 -5.251 -2.094 1.00 89.00 89 ALA A C 1
ATOM 689 O O . ALA A 1 89 ? 11.039 -5.459 -1.417 1.00 89.00 89 ALA A O 1
ATOM 690 N N . ALA A 1 90 ? 9.923 -5.690 -3.355 1.00 86.50 90 ALA A N 1
ATOM 691 C CA . ALA A 1 90 ? 10.970 -6.453 -4.031 1.00 86.50 90 ALA A CA 1
ATOM 692 C C . ALA A 1 90 ? 12.225 -5.614 -4.321 1.00 86.50 90 ALA A C 1
ATOM 694 O O . ALA A 1 90 ? 13.337 -6.089 -4.102 1.00 86.50 90 ALA A O 1
ATOM 695 N N . ALA A 1 91 ? 12.063 -4.364 -4.770 1.00 84.12 91 ALA A N 1
ATOM 696 C CA . ALA A 1 91 ? 13.174 -3.443 -5.026 1.00 84.12 91 ALA A CA 1
ATOM 697 C C . ALA A 1 91 ? 13.983 -3.110 -3.761 1.00 84.12 91 ALA A C 1
ATOM 699 O O . ALA A 1 91 ? 15.156 -2.760 -3.852 1.00 84.12 91 ALA A O 1
ATOM 700 N N . ARG A 1 92 ? 13.361 -3.238 -2.585 1.00 84.25 92 ARG A N 1
ATOM 701 C CA . ARG A 1 92 ? 13.991 -3.046 -1.274 1.00 84.25 92 ARG A CA 1
ATOM 702 C C . ARG A 1 92 ? 14.586 -4.321 -0.678 1.00 84.25 92 ARG A C 1
ATOM 704 O O . ARG A 1 92 ? 15.083 -4.285 0.441 1.00 84.25 92 ARG A O 1
ATOM 711 N N . GLU A 1 93 ? 14.504 -5.442 -1.395 1.00 86.19 93 GLU A N 1
ATOM 712 C CA . GLU A 1 93 ? 14.971 -6.758 -0.939 1.00 86.19 93 GLU A CA 1
ATOM 713 C C . GLU A 1 93 ? 14.280 -7.244 0.354 1.00 86.19 93 GLU A C 1
ATOM 715 O O . GLU A 1 93 ? 14.781 -8.123 1.060 1.00 86.19 93 GLU A O 1
ATOM 720 N N . ASN A 1 94 ? 13.083 -6.722 0.656 1.00 87.50 94 ASN A N 1
ATOM 721 C CA . ASN A 1 94 ? 12.316 -7.106 1.836 1.00 87.50 94 ASN A CA 1
ATOM 722 C C . ASN A 1 94 ? 11.514 -8.389 1.558 1.00 87.50 94 ASN A C 1
ATOM 724 O O . ASN A 1 94 ? 10.332 -8.370 1.208 1.00 87.50 94 ASN A O 1
ATOM 728 N N . ALA A 1 95 ? 12.185 -9.535 1.695 1.00 88.12 95 ALA A N 1
ATOM 729 C CA . ALA A 1 95 ? 11.612 -10.843 1.384 1.00 88.12 95 ALA A CA 1
ATOM 730 C C . ALA A 1 95 ? 10.380 -11.199 2.235 1.00 88.12 95 ALA A C 1
ATOM 732 O O . ALA A 1 95 ? 9.514 -11.938 1.767 1.00 88.12 95 ALA A O 1
ATOM 733 N N . GLU A 1 96 ? 10.298 -10.714 3.475 1.00 93.00 96 GLU A N 1
ATOM 734 C CA . GLU A 1 96 ? 9.132 -10.928 4.338 1.00 93.00 96 GLU A CA 1
ATOM 735 C C . GLU A 1 96 ? 7.917 -10.166 3.808 1.00 93.00 96 GLU A C 1
ATOM 737 O O . GLU A 1 96 ? 6.852 -10.754 3.618 1.00 93.00 96 GLU A O 1
ATOM 742 N N . PHE A 1 97 ? 8.111 -8.899 3.449 1.00 93.75 97 PHE A N 1
ATOM 743 C CA . PHE A 1 97 ? 7.063 -8.068 2.871 1.00 93.75 97 PHE A CA 1
ATOM 744 C C . PHE A 1 97 ? 6.586 -8.621 1.518 1.00 93.75 97 PHE A C 1
ATOM 746 O O . PHE A 1 97 ? 5.385 -8.757 1.284 1.00 93.75 97 PHE A O 1
ATOM 753 N N . VAL A 1 98 ? 7.507 -9.054 0.652 1.00 90.75 98 VAL A N 1
ATOM 754 C CA . VAL A 1 98 ? 7.155 -9.719 -0.615 1.00 90.75 98 VAL A CA 1
ATOM 755 C C . VAL A 1 98 ? 6.300 -10.963 -0.370 1.00 90.75 98 VAL A C 1
ATOM 757 O O . VAL A 1 98 ? 5.255 -11.121 -0.999 1.00 90.75 98 VAL A O 1
ATOM 760 N N . LYS A 1 99 ? 6.705 -11.840 0.560 1.00 90.94 99 LYS A N 1
ATOM 761 C CA . LYS A 1 99 ? 5.935 -13.051 0.893 1.00 90.94 99 LYS A CA 1
ATOM 762 C C . LYS A 1 99 ? 4.535 -12.709 1.382 1.00 90.94 99 LYS A C 1
ATOM 764 O O . LYS A 1 99 ? 3.582 -13.341 0.937 1.00 90.94 99 LYS A O 1
ATOM 769 N N . PHE A 1 100 ? 4.419 -11.719 2.262 1.00 94.94 100 PHE A N 1
ATOM 770 C CA . PHE A 1 100 ? 3.136 -11.258 2.773 1.00 94.94 100 PHE A CA 1
ATOM 771 C C . PHE A 1 100 ? 2.219 -10.758 1.650 1.00 94.94 100 PHE A C 1
ATOM 773 O O . PHE A 1 100 ?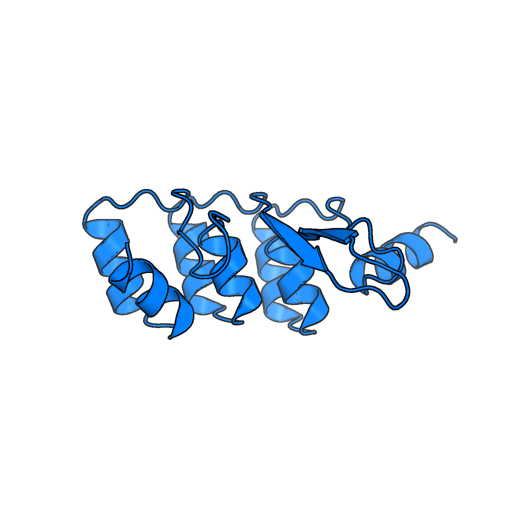 1.081 -11.206 1.549 1.00 94.94 100 PHE A O 1
ATOM 780 N N . LEU A 1 101 ? 2.718 -9.895 0.760 1.00 92.62 101 LEU A N 1
ATOM 781 C CA . LEU A 1 101 ? 1.928 -9.358 -0.352 1.00 92.62 101 LEU A CA 1
ATOM 782 C C . LEU A 1 101 ? 1.471 -10.462 -1.315 1.00 92.62 101 LEU A C 1
ATOM 784 O O . LEU A 1 101 ? 0.313 -10.481 -1.721 1.00 92.62 101 LEU A O 1
ATOM 788 N N . VAL A 1 102 ? 2.342 -11.425 -1.633 1.00 91.19 102 VAL A N 1
ATOM 789 C CA . VAL A 1 102 ? 1.978 -12.589 -2.461 1.00 91.19 102 VAL A CA 1
ATOM 790 C C . VAL A 1 102 ? 0.901 -13.438 -1.779 1.00 91.19 102 VAL A C 1
ATOM 792 O O . VAL A 1 102 ? -0.057 -13.853 -2.427 1.00 91.19 102 VAL A O 1
ATOM 795 N N . GLN A 1 103 ? 1.012 -13.670 -0.467 1.00 93.19 103 GLN A N 1
ATOM 796 C CA . GLN A 1 103 ? -0.016 -14.376 0.308 1.00 93.19 103 GLN A CA 1
ATOM 797 C C . GLN A 1 103 ? -1.345 -13.611 0.356 1.00 93.19 103 GLN A C 1
ATOM 799 O O . GLN A 1 103 ? -2.402 -14.238 0.367 1.00 93.19 103 GLN A O 1
ATOM 804 N N . ALA A 1 104 ? -1.293 -12.278 0.341 1.00 93.44 104 ALA A N 1
ATOM 805 C CA . ALA A 1 104 ? -2.456 -11.401 0.267 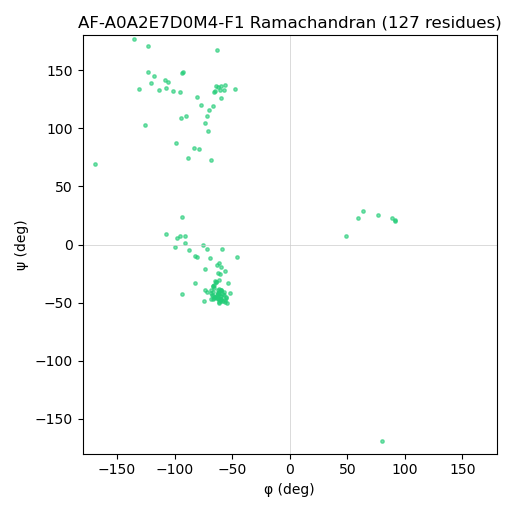1.00 93.44 104 ALA A CA 1
ATOM 806 C C . ALA A 1 104 ? -3.090 -11.326 -1.139 1.00 93.44 104 ALA A C 1
ATOM 808 O O . ALA A 1 104 ? -4.089 -10.635 -1.317 1.00 93.44 104 ALA A O 1
ATOM 809 N N . GLY A 1 105 ? -2.547 -12.039 -2.134 1.00 90.62 105 GLY A N 1
ATOM 810 C CA . GLY A 1 105 ? -3.088 -12.077 -3.495 1.00 90.62 105 GLY A CA 1
ATOM 811 C C . GLY A 1 105 ? -2.548 -10.988 -4.423 1.00 90.62 105 GLY A C 1
ATOM 812 O O . GLY A 1 105 ? -3.207 -10.657 -5.412 1.00 90.62 105 GLY A O 1
ATOM 813 N N . ALA A 1 106 ? -1.370 -10.427 -4.125 1.00 88.94 106 ALA A N 1
ATOM 814 C CA . ALA A 1 106 ? -0.675 -9.548 -5.058 1.00 88.94 106 ALA A CA 1
ATOM 815 C C . ALA A 1 106 ? -0.378 -10.291 -6.366 1.00 88.94 106 ALA A C 1
ATOM 817 O O . ALA A 1 106 ? 0.240 -11.361 -6.366 1.00 88.94 106 ALA A O 1
ATOM 818 N N . ASP A 1 107 ? -0.800 -9.710 -7.483 1.00 82.00 107 ASP A N 1
ATOM 819 C CA . ASP A 1 107 ? -0.531 -10.238 -8.808 1.00 82.00 107 ASP A CA 1
ATOM 820 C C . ASP A 1 107 ? 0.947 -10.026 -9.148 1.00 82.00 107 ASP A C 1
ATOM 822 O O . ASP A 1 107 ? 1.435 -8.913 -9.367 1.00 82.00 107 ASP A O 1
ATOM 826 N N . ILE A 1 108 ? 1.660 -11.148 -9.187 1.00 72.81 108 ILE A N 1
ATOM 827 C CA . ILE A 1 108 ? 3.081 -11.236 -9.520 1.00 72.81 108 ILE A CA 1
ATOM 828 C C . ILE A 1 108 ? 3.383 -10.779 -10.952 1.00 72.81 108 ILE A C 1
ATOM 830 O O . ILE A 1 108 ? 4.537 -10.485 -11.258 1.00 72.81 108 ILE A O 1
ATOM 834 N N . ASN A 1 109 ? 2.368 -10.713 -11.821 1.00 66.94 109 ASN A N 1
ATOM 835 C CA . ASN A 1 109 ? 2.513 -10.330 -13.222 1.00 66.94 109 ASN A CA 1
ATOM 836 C C . ASN A 1 109 ? 2.435 -8.821 -13.449 1.00 66.94 109 ASN A C 1
ATOM 838 O O . ASN A 1 109 ? 2.685 -8.383 -14.576 1.00 66.94 109 ASN A O 1
ATOM 842 N N . TYR A 1 110 ? 2.155 -8.013 -12.415 1.00 64.38 110 TYR A N 1
ATOM 843 C CA . TYR A 1 110 ? 2.463 -6.581 -12.451 1.00 64.38 110 TYR A CA 1
ATOM 844 C C . TYR A 1 110 ? 3.985 -6.412 -12.441 1.00 64.38 110 TYR A C 1
ATOM 846 O O . TYR A 1 110 ? 4.612 -6.038 -11.454 1.00 64.38 110 TYR A O 1
ATOM 854 N N . CYS A 1 111 ? 4.601 -6.734 -13.570 1.00 52.38 111 CYS A N 1
ATOM 855 C CA . CYS A 1 111 ? 5.972 -6.409 -13.867 1.00 52.38 111 CYS A CA 1
ATOM 856 C C . CYS A 1 111 ? 5.996 -4.929 -14.242 1.00 52.38 111 CYS A C 1
ATOM 858 O O . CYS A 1 111 ? 5.363 -4.514 -15.216 1.00 52.38 111 CYS A O 1
ATOM 860 N N . SER A 1 112 ? 6.745 -4.130 -13.481 1.00 53.44 112 SER A N 1
ATOM 861 C CA . SER A 1 112 ? 7.168 -2.811 -13.948 1.00 53.44 112 SER A CA 1
ATOM 862 C C . SER A 1 112 ? 7.727 -2.976 -15.364 1.00 53.44 112 SER A C 1
ATOM 864 O O . SER A 1 112 ? 8.520 -3.885 -15.611 1.00 53.44 112 SER A O 1
ATOM 866 N N . GLN A 1 113 ? 7.335 -2.110 -16.304 1.00 49.47 113 GLN A N 1
ATOM 867 C CA . GLN A 1 113 ? 7.872 -2.111 -17.678 1.00 49.47 113 GLN A CA 1
ATOM 868 C C . GLN A 1 113 ? 9.400 -1.902 -17.723 1.00 49.47 113 GLN A C 1
ATOM 870 O O . GLN A 1 113 ? 10.026 -1.968 -18.782 1.00 49.47 113 GLN A O 1
ATOM 875 N N . ILE A 1 114 ? 10.019 -1.666 -16.567 1.00 48.12 114 ILE A N 1
ATOM 876 C CA . ILE A 1 114 ? 11.452 -1.750 -16.362 1.00 48.12 114 ILE A CA 1
ATOM 877 C C . ILE A 1 114 ? 11.855 -3.233 -16.406 1.00 48.12 114 ILE A C 1
ATOM 879 O O . ILE A 1 114 ? 11.781 -3.948 -15.407 1.00 48.12 114 ILE A O 1
ATOM 883 N N . ARG A 1 115 ? 12.340 -3.665 -17.580 1.00 47.22 115 ARG A N 1
ATOM 884 C CA . ARG A 1 115 ? 12.973 -4.974 -17.874 1.00 47.22 115 ARG A CA 1
ATOM 885 C C . ARG A 1 115 ? 14.022 -5.452 -16.853 1.00 47.22 115 ARG A C 1
ATOM 887 O O . ARG A 1 115 ? 14.427 -6.603 -16.931 1.00 47.22 115 ARG A O 1
ATOM 894 N N . ASP A 1 116 ? 14.450 -4.594 -15.930 1.00 51.12 116 ASP A N 1
ATOM 895 C CA . ASP A 1 116 ? 15.495 -4.854 -14.935 1.00 51.12 116 ASP A CA 1
ATOM 896 C C . ASP A 1 116 ? 14.965 -5.024 -13.495 1.00 51.12 116 ASP A C 1
ATOM 898 O O . ASP A 1 116 ? 15.754 -5.085 -12.553 1.00 51.12 116 ASP A O 1
ATOM 902 N N . SER A 1 117 ? 13.644 -5.114 -13.286 1.00 52.16 117 SER A N 1
ATOM 903 C CA . SER A 1 117 ? 13.081 -5.443 -11.967 1.00 52.16 117 SER A CA 1
ATOM 904 C C . SER A 1 117 ? 13.635 -6.790 -11.453 1.00 52.16 117 SER A C 1
ATOM 906 O O . SER A 1 117 ? 13.599 -7.781 -12.192 1.00 52.16 117 SER A O 1
ATOM 908 N N . PRO A 1 118 ? 14.093 -6.887 -10.186 1.00 51.44 118 PRO A N 1
ATOM 909 C CA . PRO A 1 118 ? 14.527 -8.152 -9.590 1.00 51.44 118 PRO A CA 1
ATOM 910 C C . PRO A 1 118 ? 13.466 -9.257 -9.691 1.00 51.44 118 PRO A C 1
ATOM 912 O O . PRO A 1 118 ? 13.808 -10.422 -9.890 1.00 51.44 118 PRO A O 1
ATOM 915 N N . LEU A 1 119 ? 12.179 -8.889 -9.632 1.00 52.62 119 LEU A N 1
ATOM 916 C CA . LEU A 1 119 ? 11.064 -9.823 -9.786 1.00 52.62 119 LEU A CA 1
ATOM 917 C C . LEU A 1 119 ? 10.916 -10.301 -11.243 1.00 52.62 119 LEU A C 1
ATOM 919 O O . LEU A 1 119 ? 10.740 -11.492 -11.475 1.00 52.62 119 LEU A O 1
ATOM 923 N N . TYR A 1 120 ? 11.071 -9.406 -12.229 1.00 54.75 120 TYR A N 1
ATOM 924 C CA . TYR A 1 120 ? 11.063 -9.771 -13.654 1.00 54.75 120 TYR A CA 1
ATOM 925 C C . TYR A 1 120 ? 12.224 -10.717 -13.997 1.00 54.75 120 TYR A C 1
ATOM 927 O O . TYR A 1 120 ? 12.034 -11.713 -14.694 1.00 54.75 120 TYR A O 1
ATOM 935 N N . ASN A 1 121 ? 13.422 -10.460 -13.464 1.00 52.81 121 ASN A N 1
ATOM 936 C CA . ASN A 1 121 ? 14.575 -11.347 -13.638 1.00 52.81 121 ASN A CA 1
ATOM 937 C C . ASN A 1 121 ? 14.365 -12.708 -12.948 1.00 52.81 121 ASN A C 1
ATOM 939 O O . ASN A 1 121 ? 14.738 -13.747 -13.498 1.00 52.81 121 ASN A O 1
ATOM 943 N N . ALA A 1 122 ? 13.722 -12.734 -11.777 1.00 56.84 122 ALA A N 1
ATOM 944 C CA . ALA A 1 122 ? 13.387 -13.976 -11.081 1.00 56.84 122 ALA A CA 1
ATOM 945 C C . ALA A 1 122 ? 12.342 -14.820 -11.837 1.00 56.84 122 ALA A C 1
ATOM 947 O O . ALA A 1 122 ? 12.505 -16.033 -11.936 1.00 56.84 122 ALA A O 1
ATOM 948 N N . ILE A 1 123 ? 11.311 -14.194 -12.415 1.00 55.31 123 ILE A N 1
ATOM 949 C CA . ILE A 1 123 ? 10.259 -14.887 -13.179 1.00 55.31 123 ILE A CA 1
ATOM 950 C C . ILE A 1 123 ? 10.779 -15.324 -14.561 1.00 55.31 123 ILE A C 1
ATOM 952 O O . ILE A 1 123 ? 10.671 -16.494 -14.918 1.00 55.31 123 ILE A O 1
ATOM 956 N N . SER A 1 124 ? 11.435 -14.435 -15.316 1.00 52.84 124 SER A N 1
ATOM 957 C CA . SER A 1 124 ? 11.959 -14.755 -16.658 1.00 52.84 124 SER A CA 1
ATOM 958 C C . SER A 1 124 ? 13.067 -15.819 -16.650 1.00 52.84 124 SER A C 1
ATOM 960 O O . SER A 1 124 ? 13.166 -16.619 -17.583 1.00 52.84 124 SER A O 1
ATOM 962 N N . SER A 1 125 ? 13.884 -15.885 -15.590 1.00 53.50 125 SER A N 1
ATOM 963 C CA . SER A 1 125 ? 14.878 -16.959 -15.424 1.00 53.50 125 SER A CA 1
ATOM 964 C C . SER A 1 125 ? 14.263 -18.309 -15.033 1.00 53.50 125 SER A C 1
ATOM 966 O O . SER A 1 125 ? 14.885 -19.348 -15.259 1.00 53.50 125 SER A O 1
ATOM 968 N N . ALA A 1 126 ? 13.049 -18.319 -14.471 1.00 52.56 126 ALA A N 1
ATOM 969 C CA . ALA A 1 126 ? 12.320 -19.540 -14.142 1.00 52.56 126 ALA A CA 1
ATOM 970 C C . ALA A 1 126 ? 11.580 -20.127 -15.358 1.00 52.56 126 ALA A C 1
ATOM 972 O O . ALA A 1 126 ? 11.503 -21.346 -15.478 1.00 52.56 126 ALA A O 1
ATOM 973 N N . GLU A 1 127 ? 11.094 -19.287 -16.277 1.00 47.38 127 GLU A N 1
ATOM 974 C CA . GLU A 1 127 ? 10.400 -19.721 -17.504 1.00 47.38 127 GLU A CA 1
ATOM 975 C C . GLU A 1 127 ? 11.339 -20.168 -18.639 1.00 47.38 127 GLU A C 1
ATOM 977 O O . GLU A 1 127 ? 10.896 -20.748 -19.627 1.00 47.38 127 GLU A O 1
ATOM 982 N N . SER A 1 128 ? 12.644 -19.921 -18.517 1.00 49.50 128 SER A N 1
ATOM 983 C CA . SER A 1 128 ? 13.654 -20.280 -19.524 1.00 49.50 128 SER A CA 1
ATOM 984 C C . SER A 1 128 ? 14.330 -21.643 -19.279 1.00 49.50 128 SER A C 1
ATOM 986 O O . SER A 1 128 ? 15.439 -21.876 -19.768 1.00 49.50 128 SER A O 1
ATOM 988 N N . LYS A 1 129 ? 13.674 -22.560 -18.553 1.00 39.59 129 LYS A N 1
ATOM 989 C CA . LYS A 1 129 ? 14.144 -23.937 -18.303 1.00 39.59 129 LYS A CA 1
ATOM 990 C C . LYS A 1 129 ? 13.198 -25.007 -18.828 1.00 39.59 129 LYS A C 1
ATOM 992 O O . LYS A 1 129 ? 11.974 -24.860 -18.642 1.00 39.59 129 LYS A O 1
#

Nearest PDB structures (foldseek):
  7b4u-assembly2_C  TM=8.129E-01  e=1.322E-05  synthetic construct
  3twx-assembly1_A  TM=8.159E-01  e=2.720E-04  Homo sapiens
  3twr-assembly4_D  TM=7.384E-01  e=1.825E-04  Homo sapiens
  6urq-assembly2_B  TM=7.825E-01  e=5.396E-04  Homo sapiens
  5jhq-assembly4_D  TM=7.510E-01  e=8.517E-04  Homo sapiens

Secondary structure (DSSP, 8-state):
-HHHHHHHHHT-HHHHHHHHHTT--TTPPEEPSSSS-EE-HHHHHHHTT-HHHHHHHHHTT--TT-EEEEEE--SSS-EEEEEEHHHHHHHTT-HHHHHHHHHTT--TT---S-TT-HHHHHHHHHHT-

Solvent-accessible surface area (backbone atoms only — not comparable to full-atom values): 7381 Å² total; per-residue (Å²): 107,70,65,62,53,47,25,44,67,72,46,38,49,68,60,45,47,51,46,45,74,76,63,51,62,57,67,54,62,40,82,47,96,82,70,92,44,55,35,36,49,53,33,51,13,24,70,64,65,20,55,70,41,33,49,52,38,46,78,69,68,28,66,58,71,48,64,30,79,43,84,38,78,53,99,77,62,84,49,70,38,57,42,31,24,54,50,36,20,50,76,67,68,36,64,68,54,32,52,50,40,50,75,69,65,34,65,81,80,69,56,40,83,54,85,78,38,69,64,48,51,56,52,56,64,59,72,73,112

Mean predicted aligned error: 7.42 Å

Radius of gyration: 14.98 Å; Cα contacts (8 Å, |Δi|>4): 185; chains: 1; bounding box: 34×41×38 Å